Protein AF-A0A7C1UYC4-F1 (afdb_monomer_lite)

Foldseek 3Di:
DLEEEEQDLPPVSVVCQVVCCVVPPPRAYEYEELDVVSVVVCPPGPYHYDNDHRLVVCLVPVVDDHPYYHHPDPDPNVVSNVCVNCVVVVHDDDDDDDDPVCCVVDPPDDD

pLDDT: mean 94.07, std 5.33, range [55.53, 98.44]

Secondary structure (DSSP, 8-state):
--EEEEE--SHHHHHHHHHHHHHSTT-EEEEEES-HHHHHTTTTSS-EEEES-HHHHHHHHTTS--SEEEE-SSS-HHHHHHHHHHHHTT------PPPGGGGGGSSS---

Radius of gyration: 16.73 Å; chains: 1; bounding box: 36×26×49 Å

Structure (mmCIF, N/CA/C/O backbone):
data_AF-A0A7C1UYC4-F1
#
_entry.id   AF-A0A7C1UYC4-F1
#
loop_
_atom_site.group_PDB
_atom_site.id
_atom_site.type_symbol
_atom_site.label_atom_id
_atom_site.label_alt_id
_atom_site.label_comp_id
_atom_site.label_asym_id
_atom_site.label_entity_id
_atom_site.label_seq_id
_atom_site.pdbx_PDB_ins_code
_atom_site.Cartn_x
_atom_site.Cartn_y
_atom_site.Cartn_z
_atom_site.occupancy
_atom_site.B_iso_or_equiv
_atom_site.auth_seq_id
_atom_site.auth_comp_id
_atom_site.auth_asym_id
_atom_site.auth_atom_id
_atom_site.pdbx_PDB_model_num
ATOM 1 N N . MET A 1 1 ? 4.635 -14.606 10.576 1.00 55.53 1 MET A N 1
ATOM 2 C CA . MET A 1 1 ? 4.264 -13.403 11.349 1.00 55.53 1 MET A CA 1
ATOM 3 C C . MET A 1 1 ? 2.828 -13.060 10.994 1.00 55.53 1 MET A C 1
ATOM 5 O O . MET A 1 1 ? 2.536 -13.045 9.815 1.00 55.53 1 MET A O 1
ATOM 9 N N . ASP A 1 2 ? 1.940 -12.817 11.959 1.00 82.06 2 ASP A N 1
ATOM 10 C CA . ASP A 1 2 ? 0.512 -12.525 11.719 1.00 82.06 2 ASP A CA 1
ATOM 11 C C . ASP A 1 2 ? 0.271 -11.017 11.454 1.00 82.06 2 ASP A C 1
ATOM 13 O O . ASP A 1 2 ? -0.480 -10.349 12.173 1.00 82.06 2 ASP A O 1
ATOM 17 N N . PHE A 1 3 ? 0.930 -10.455 10.433 1.00 92.75 3 PHE A N 1
ATOM 18 C CA . PHE A 1 3 ? 0.927 -9.010 10.152 1.00 92.75 3 PHE A CA 1
ATOM 19 C C . PHE A 1 3 ? 0.462 -8.690 8.729 1.00 92.75 3 PHE A C 1
ATOM 21 O O . PHE A 1 3 ? 0.811 -9.411 7.796 1.00 92.75 3 PHE A O 1
ATOM 28 N N . VAL A 1 4 ? -0.322 -7.619 8.570 1.00 96.94 4 VAL A N 1
ATOM 29 C CA . VAL A 1 4 ? -0.825 -7.140 7.272 1.00 96.94 4 VAL A CA 1
ATOM 30 C C . VAL A 1 4 ? -0.452 -5.676 7.069 1.00 96.94 4 VAL A C 1
ATOM 32 O O . VAL A 1 4 ? -0.695 -4.851 7.953 1.00 96.94 4 VAL A O 1
ATOM 35 N N . TRP A 1 5 ? 0.069 -5.344 5.889 1.00 98.12 5 TRP A N 1
ATOM 36 C CA . TRP A 1 5 ? 0.186 -3.960 5.428 1.00 98.12 5 TRP A CA 1
ATOM 37 C C . TRP A 1 5 ? -0.956 -3.611 4.491 1.00 98.12 5 TRP A C 1
ATOM 39 O O . TRP A 1 5 ? -1.317 -4.391 3.613 1.00 98.12 5 TRP A O 1
ATOM 49 N N . ILE A 1 6 ? -1.516 -2.423 4.666 1.00 98.31 6 ILE A N 1
ATOM 50 C CA . ILE A 1 6 ? -2.495 -1.832 3.764 1.00 98.31 6 ILE A CA 1
ATOM 51 C C . ILE A 1 6 ? -1.877 -0.543 3.238 1.00 98.31 6 ILE A C 1
ATOM 53 O O . ILE A 1 6 ? -1.584 0.371 4.004 1.00 98.31 6 ILE A O 1
ATOM 57 N N . LEU A 1 7 ? -1.643 -0.508 1.933 1.00 98.44 7 LEU A N 1
ATOM 58 C CA . LEU A 1 7 ? -1.000 0.595 1.236 1.00 98.44 7 LEU A CA 1
ATOM 59 C C . LEU A 1 7 ? -2.098 1.478 0.654 1.00 98.44 7 LEU A C 1
ATOM 61 O O . LEU A 1 7 ? -2.693 1.119 -0.357 1.00 98.44 7 LEU A O 1
ATOM 65 N N . GLY A 1 8 ? -2.399 2.580 1.326 1.00 98.38 8 GLY A N 1
ATOM 66 C CA . GLY A 1 8 ? -3.519 3.474 1.062 1.00 98.38 8 GLY A CA 1
ATOM 67 C C . GLY A 1 8 ? -4.610 3.375 2.135 1.00 98.38 8 GLY A C 1
ATOM 68 O O . GLY A 1 8 ? -5.030 2.287 2.528 1.00 98.38 8 GLY A O 1
ATOM 69 N N . ALA A 1 9 ? -5.115 4.524 2.568 1.00 98.25 9 ALA A N 1
ATOM 70 C CA . ALA A 1 9 ? -6.196 4.745 3.525 1.00 98.25 9 ALA A CA 1
ATOM 71 C C . ALA A 1 9 ? -7.463 5.325 2.864 1.00 98.25 9 ALA A C 1
ATOM 73 O O . ALA A 1 9 ? -8.444 5.622 3.545 1.00 98.25 9 ALA A O 1
ATOM 74 N N . GLY A 1 10 ? -7.490 5.423 1.528 1.00 97.19 10 GLY A N 1
ATOM 75 C CA . GLY A 1 10 ? -8.695 5.729 0.754 1.00 97.19 10 GLY A CA 1
ATOM 76 C C . GLY A 1 10 ? -9.815 4.687 0.917 1.00 97.19 10 GLY A C 1
ATOM 77 O O . GLY A 1 10 ? -9.757 3.781 1.750 1.00 97.19 10 GLY A O 1
ATOM 78 N N . HIS A 1 11 ? -10.860 4.768 0.085 1.00 97.06 11 HIS A N 1
ATOM 79 C CA . HIS A 1 11 ? -12.067 3.940 0.239 1.00 97.06 11 HIS A CA 1
ATOM 80 C C . HIS A 1 11 ? -11.775 2.434 0.388 1.00 97.06 11 HIS A C 1
ATOM 82 O O . HIS A 1 11 ? -12.280 1.790 1.313 1.00 97.06 11 HIS A O 1
ATOM 88 N N . PHE A 1 12 ? -10.945 1.875 -0.500 1.00 97.38 12 PHE A N 1
ATOM 89 C CA . PHE A 1 12 ? -10.609 0.450 -0.484 1.00 97.38 12 PHE A CA 1
ATOM 90 C C . PHE A 1 12 ? -9.672 0.071 0.665 1.00 97.38 12 PHE A C 1
ATOM 92 O O . PHE A 1 12 ? -9.861 -0.987 1.266 1.00 97.38 12 PHE A O 1
ATOM 99 N N . GLY A 1 13 ? -8.736 0.948 1.030 1.00 97.94 13 GLY A N 1
ATOM 100 C CA . GLY A 1 13 ? -7.836 0.754 2.165 1.00 97.94 13 GLY A CA 1
ATOM 101 C C . GLY A 1 13 ? -8.580 0.714 3.495 1.00 97.94 13 GLY A C 1
ATOM 102 O O . GLY A 1 13 ? -8.495 -0.259 4.247 1.00 97.94 13 GLY A O 1
ATOM 103 N N . ALA A 1 14 ? -9.436 1.708 3.731 1.00 97.81 14 ALA A N 1
ATOM 104 C CA . ALA A 1 14 ? -10.307 1.762 4.899 1.00 97.81 14 ALA A CA 1
ATOM 105 C C . ALA A 1 14 ? -11.271 0.561 4.961 1.00 97.81 14 ALA A C 1
ATOM 107 O O . ALA A 1 14 ? -11.563 0.017 6.030 1.00 97.81 14 ALA A O 1
ATOM 108 N N . LEU A 1 15 ? -11.775 0.114 3.806 1.00 98.06 15 LEU A N 1
ATOM 109 C CA . LEU A 1 15 ? -12.628 -1.068 3.712 1.00 98.06 15 LEU A CA 1
ATOM 110 C C . LEU A 1 15 ? -11.874 -2.358 4.055 1.00 98.06 15 LEU A C 1
ATOM 112 O O . LEU A 1 15 ? -12.433 -3.216 4.745 1.00 98.06 15 LEU A O 1
ATOM 116 N N . ALA A 1 16 ? -10.629 -2.493 3.596 1.00 97.69 16 ALA A N 1
ATOM 117 C CA . ALA A 1 16 ? -9.758 -3.604 3.946 1.00 97.69 16 ALA A CA 1
ATOM 118 C C . ALA A 1 16 ? -9.467 -3.615 5.451 1.00 97.69 16 ALA A C 1
ATOM 120 O O . ALA A 1 16 ? -9.721 -4.635 6.091 1.00 97.69 16 ALA A O 1
ATOM 121 N N . ALA A 1 17 ? -9.073 -2.476 6.032 1.00 97.50 17 ALA A N 1
ATOM 122 C CA . ALA A 1 17 ? -8.821 -2.335 7.466 1.00 97.50 17 ALA A CA 1
ATOM 123 C C . ALA A 1 17 ? -10.029 -2.807 8.290 1.00 97.50 17 ALA A C 1
ATOM 125 O O . ALA A 1 17 ? -9.922 -3.748 9.074 1.00 97.50 17 ALA A O 1
ATOM 126 N N . ARG A 1 18 ? -11.226 -2.266 8.016 1.00 97.06 18 ARG A N 1
ATOM 127 C CA . ARG A 1 18 ? -12.468 -2.673 8.701 1.00 97.06 18 ARG A CA 1
ATOM 128 C C . ARG A 1 18 ? -12.755 -4.169 8.587 1.00 97.06 18 ARG A C 1
ATOM 130 O O . ARG A 1 18 ? -13.152 -4.803 9.565 1.00 97.06 18 ARG A O 1
ATOM 137 N N . ARG A 1 19 ? -12.615 -4.743 7.389 1.00 96.88 19 ARG A N 1
ATOM 138 C CA . ARG A 1 19 ? -12.954 -6.154 7.143 1.00 96.88 19 ARG A CA 1
ATOM 139 C C . ARG A 1 19 ? -11.959 -7.105 7.793 1.00 96.88 19 ARG A C 1
ATOM 141 O O . ARG A 1 19 ? -12.399 -8.101 8.363 1.00 96.88 19 ARG A O 1
ATOM 148 N N . ILE A 1 20 ? -10.666 -6.805 7.717 1.00 95.69 20 ILE A N 1
ATOM 149 C CA . ILE A 1 20 ? -9.612 -7.643 8.290 1.00 95.69 20 ILE A CA 1
ATOM 150 C C . ILE A 1 20 ? -9.673 -7.562 9.817 1.00 95.69 20 ILE A C 1
ATOM 152 O O . ILE A 1 20 ? -9.775 -8.605 10.455 1.00 95.69 20 ILE A O 1
ATOM 156 N N . SER A 1 21 ? -9.760 -6.360 10.403 1.00 95.00 21 SER A N 1
ATOM 157 C CA . SER A 1 21 ? -9.911 -6.198 11.859 1.00 95.00 21 SER A CA 1
ATOM 158 C C . SER A 1 21 ? -11.130 -6.946 12.404 1.00 95.00 21 SER A C 1
ATOM 160 O O . SER A 1 21 ? -11.058 -7.565 13.462 1.00 95.00 21 SER A O 1
ATOM 162 N N . LYS A 1 22 ? -12.258 -6.924 11.678 1.00 95.31 22 LYS A N 1
ATOM 163 C CA . LYS A 1 22 ? -13.485 -7.617 12.095 1.00 95.31 22 LYS A CA 1
ATOM 164 C C . LYS A 1 22 ? -13.384 -9.141 11.987 1.00 95.31 22 LYS A C 1
ATOM 166 O O . LYS A 1 22 ? -13.923 -9.841 12.838 1.00 95.31 22 LYS A O 1
ATOM 171 N N . ARG A 1 23 ? -12.781 -9.664 10.914 1.00 94.94 23 ARG A N 1
ATOM 172 C CA . ARG A 1 23 ? -12.700 -11.114 10.651 1.00 94.94 23 ARG A CA 1
ATOM 173 C C . ARG A 1 23 ? -11.583 -11.796 11.432 1.00 94.94 23 ARG A C 1
ATOM 175 O O . ARG A 1 23 ? -11.701 -12.979 11.731 1.00 94.94 23 ARG A O 1
ATOM 182 N N . ASN A 1 24 ? -10.534 -11.054 11.772 1.00 91.19 24 ASN A N 1
ATOM 183 C CA . ASN A 1 24 ? -9.345 -11.568 12.434 1.00 91.19 24 ASN A CA 1
ATOM 184 C C . ASN A 1 24 ? -9.016 -10.704 13.665 1.00 91.19 24 ASN A C 1
ATOM 186 O O . ASN A 1 24 ? -8.051 -9.936 13.631 1.00 91.19 24 ASN A O 1
ATOM 190 N N . PRO A 1 25 ? -9.805 -10.803 14.754 1.00 88.56 25 PRO A N 1
ATOM 191 C CA . PRO A 1 25 ? -9.499 -10.094 15.992 1.00 88.56 25 PRO A CA 1
ATOM 192 C C . PRO A 1 25 ? -8.074 -10.411 16.463 1.00 88.56 25 PRO A C 1
ATOM 194 O O . PRO A 1 25 ? -7.689 -11.575 16.542 1.00 88.56 25 PRO A O 1
ATOM 197 N N . GLY A 1 26 ? -7.284 -9.377 16.756 1.00 86.75 26 GLY A N 1
ATOM 198 C CA . GLY A 1 26 ? -5.890 -9.516 17.194 1.00 86.75 26 GLY A CA 1
ATOM 199 C C . GLY A 1 26 ? -4.848 -9.603 16.072 1.00 86.75 26 GLY A C 1
ATOM 200 O O . GLY A 1 26 ? -3.656 -9.538 16.372 1.00 86.75 26 GLY A O 1
ATOM 201 N N . LYS A 1 27 ? -5.250 -9.687 14.792 1.00 92.38 27 LYS A N 1
ATOM 202 C CA . LYS A 1 27 ? -4.308 -9.541 13.670 1.00 92.38 27 LYS A CA 1
ATOM 203 C C . LYS A 1 27 ? -3.681 -8.151 13.733 1.00 92.38 27 LYS A C 1
ATOM 205 O O . LYS A 1 27 ? -4.392 -7.154 13.854 1.00 92.38 27 LYS A O 1
ATOM 210 N N . SER A 1 28 ? -2.358 -8.081 13.640 1.00 95.56 28 SER A N 1
ATOM 211 C CA . SER A 1 28 ? -1.674 -6.793 13.593 1.00 95.56 28 SER A CA 1
ATOM 212 C C . SER A 1 28 ? -1.815 -6.213 12.181 1.00 95.56 28 SER A C 1
ATOM 214 O O . SER A 1 28 ? -1.583 -6.906 11.190 1.00 95.56 28 SER A O 1
ATOM 216 N N . ILE A 1 29 ? -2.232 -4.953 12.080 1.00 97.44 29 ILE A N 1
ATOM 217 C CA . ILE A 1 29 ? -2.471 -4.271 10.803 1.00 97.44 29 ILE A CA 1
ATOM 218 C C . ILE A 1 29 ? -1.783 -2.912 10.854 1.00 97.44 29 ILE A C 1
ATOM 220 O O . ILE A 1 29 ? -1.920 -2.188 11.844 1.00 97.44 29 ILE A O 1
ATOM 224 N N . LEU A 1 30 ? -1.064 -2.575 9.788 1.00 97.88 30 LEU A N 1
ATOM 225 C CA . LEU A 1 30 ? -0.511 -1.248 9.548 1.00 97.88 30 LEU A CA 1
ATOM 226 C C . LEU A 1 30 ? -1.107 -0.681 8.263 1.00 97.88 30 LEU A C 1
ATOM 228 O O . LEU A 1 30 ? -1.050 -1.330 7.221 1.00 97.88 30 LEU A O 1
ATOM 232 N N . VAL A 1 31 ? -1.664 0.521 8.349 1.00 98.38 31 VAL A N 1
ATOM 233 C CA . VAL A 1 31 ? -2.136 1.292 7.199 1.00 98.38 31 VAL A CA 1
ATOM 234 C C . VAL A 1 31 ? -1.157 2.429 6.939 1.00 98.38 31 VAL A C 1
ATOM 236 O O . VAL A 1 31 ? -0.798 3.151 7.869 1.00 98.38 31 VAL A O 1
ATOM 239 N N . VAL A 1 32 ? -0.724 2.568 5.692 1.00 98.44 32 VAL A N 1
ATOM 240 C CA . VAL A 1 32 ? 0.229 3.593 5.255 1.00 98.44 32 VAL A CA 1
ATOM 241 C C . VAL A 1 32 ? -0.442 4.468 4.213 1.00 98.44 32 VAL A C 1
ATOM 243 O O . VAL A 1 32 ? -1.001 3.934 3.259 1.00 98.44 32 VAL A O 1
ATOM 246 N N . ASP A 1 33 ? -0.429 5.778 4.402 1.00 98.44 33 ASP A N 1
ATOM 247 C CA . ASP A 1 33 ? -0.948 6.753 3.438 1.00 98.44 33 ASP A CA 1
ATOM 248 C C . ASP A 1 33 ? -0.244 8.098 3.658 1.00 98.44 33 ASP A C 1
ATOM 250 O O . ASP A 1 33 ? 0.198 8.380 4.770 1.00 98.44 33 ASP A O 1
ATOM 254 N N . GLU A 1 34 ? -0.133 8.920 2.620 1.00 97.50 34 GLU A N 1
ATOM 255 C CA . GLU A 1 34 ? 0.444 10.264 2.709 1.00 97.50 34 GLU A CA 1
ATOM 256 C C . GLU A 1 34 ? -0.560 11.303 3.237 1.00 97.50 34 GLU A C 1
ATOM 258 O O . GLU A 1 34 ? -0.150 12.353 3.725 1.00 97.50 34 GLU A O 1
ATOM 263 N N . ASP A 1 35 ? -1.867 11.022 3.161 1.00 97.62 35 ASP A N 1
ATOM 264 C CA . ASP A 1 35 ? -2.936 11.905 3.624 1.00 97.62 35 ASP A CA 1
ATOM 265 C C . ASP A 1 35 ? -3.264 11.644 5.112 1.00 97.62 35 ASP A C 1
ATOM 267 O O . ASP A 1 35 ? -3.940 10.659 5.456 1.00 97.62 35 ASP A O 1
ATOM 271 N N . PRO A 1 36 ? -2.855 12.539 6.034 1.00 97.12 36 PRO A N 1
ATOM 272 C CA . PRO A 1 36 ? -3.122 12.368 7.457 1.00 97.12 36 PRO A CA 1
ATOM 273 C C . PRO A 1 36 ? -4.614 12.418 7.801 1.00 97.12 36 PRO A C 1
ATOM 275 O O . PRO A 1 36 ? -5.023 11.817 8.797 1.00 97.12 36 PRO A O 1
ATOM 278 N N . GLU A 1 37 ? -5.453 13.095 7.011 1.00 97.62 37 GLU A N 1
ATOM 279 C CA . GLU A 1 37 ? -6.898 13.121 7.253 1.00 97.62 37 GLU A CA 1
ATOM 280 C C . GLU A 1 37 ? -7.514 11.747 6.981 1.00 97.62 37 GLU A C 1
ATOM 282 O O . GLU A 1 37 ? -8.338 11.275 7.769 1.00 97.62 37 GLU A O 1
ATOM 287 N N . LYS A 1 38 ? -7.043 11.035 5.949 1.00 97.12 38 LYS A N 1
ATOM 288 C CA . LYS A 1 38 ? -7.471 9.651 5.686 1.00 97.12 38 LYS A CA 1
ATOM 289 C C . LYS A 1 38 ? -7.046 8.694 6.787 1.00 97.12 38 LYS A C 1
ATOM 291 O O . LYS A 1 38 ? -7.822 7.819 7.170 1.00 97.12 38 LYS A O 1
ATOM 296 N N . LEU A 1 39 ? -5.851 8.873 7.343 1.00 97.81 39 LEU A N 1
ATOM 297 C CA . LEU A 1 39 ? -5.394 8.072 8.479 1.00 97.81 39 LEU A CA 1
ATOM 298 C C . LEU A 1 39 ? -6.214 8.351 9.747 1.00 97.81 39 LEU A C 1
ATOM 300 O O . LEU A 1 39 ? -6.536 7.414 10.481 1.00 97.81 39 LEU A O 1
ATOM 304 N N . LYS A 1 40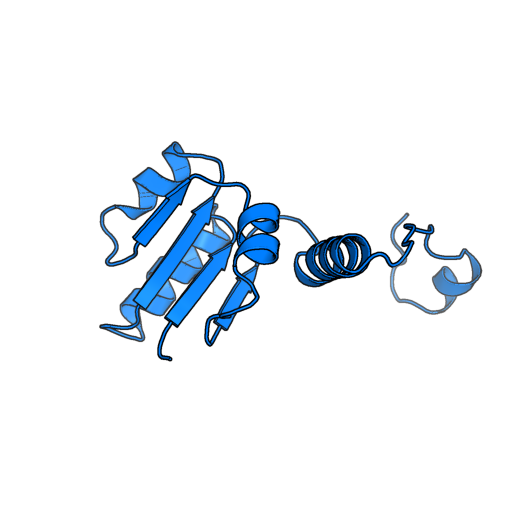 ? -6.614 9.607 9.991 1.00 96.81 40 LYS A N 1
ATOM 305 C CA . LYS A 1 40 ? -7.488 9.971 11.122 1.00 96.81 40 LYS A CA 1
ATOM 306 C C . LYS A 1 40 ? -8.844 9.269 11.068 1.00 96.81 40 LYS A C 1
ATOM 308 O O . LYS A 1 40 ? -9.336 8.846 12.112 1.00 96.81 40 LYS A O 1
ATOM 313 N N . GLU A 1 41 ? -9.416 9.066 9.877 1.00 95.56 41 GLU A N 1
ATOM 314 C CA . GLU A 1 41 ? -10.675 8.318 9.697 1.00 95.56 41 GLU A CA 1
ATOM 315 C C . GLU A 1 41 ? -10.602 6.865 10.228 1.00 95.56 41 GLU A C 1
ATOM 317 O O . GLU A 1 41 ? -11.636 6.220 10.424 1.00 95.56 41 GLU A O 1
ATOM 322 N N . LEU A 1 42 ? -9.397 6.333 10.476 1.00 96.44 42 LEU A N 1
ATOM 323 C CA . LEU A 1 42 ? -9.161 4.963 10.939 1.00 96.44 42 LEU A CA 1
ATOM 324 C C . LEU A 1 42 ? -8.878 4.843 12.444 1.00 96.44 42 LEU A C 1
ATOM 326 O O . LEU A 1 42 ? -8.706 3.721 12.915 1.00 96.44 42 LEU A O 1
ATOM 330 N N . GLN A 1 43 ? -8.854 5.945 13.205 1.00 91.56 43 GLN A N 1
ATOM 331 C CA . GLN A 1 43 ? -8.480 5.947 14.633 1.00 91.56 43 GLN A CA 1
ATOM 332 C C . GLN A 1 43 ? -9.362 5.055 15.519 1.00 91.56 43 GLN A C 1
ATOM 334 O O . GLN A 1 43 ? -8.891 4.517 16.517 1.00 91.56 43 GLN A O 1
ATOM 339 N N . GLU A 1 44 ? -10.624 4.858 15.137 1.00 92.50 44 GLU A N 1
ATOM 340 C CA . GLU A 1 44 ? -11.575 3.998 15.856 1.00 92.50 44 GLU A CA 1
ATOM 341 C C . GLU A 1 44 ? -11.364 2.495 15.581 1.00 92.50 44 GLU A C 1
ATOM 343 O O . GLU A 1 44 ? -12.020 1.639 16.178 1.00 92.50 44 GLU A O 1
ATOM 348 N N . LEU A 1 45 ? -10.478 2.143 14.643 1.00 94.75 45 LEU A N 1
ATOM 349 C CA . LEU A 1 45 ? -10.148 0.758 14.322 1.00 94.75 45 LEU A CA 1
ATOM 350 C C . LEU A 1 45 ? -8.900 0.310 15.092 1.00 94.75 45 LEU A C 1
ATOM 352 O O . LEU A 1 45 ? -7.988 1.104 15.310 1.00 94.75 45 LEU A O 1
ATOM 356 N N . PRO A 1 46 ? -8.791 -0.983 15.448 1.00 95.38 46 PRO A N 1
ATOM 357 C CA . PRO A 1 46 ? -7.604 -1.529 16.100 1.00 95.38 46 PRO A CA 1
ATOM 358 C C . PRO A 1 46 ? -6.471 -1.747 15.078 1.00 95.38 46 PRO A C 1
ATOM 360 O O . PRO A 1 46 ? -6.038 -2.874 14.842 1.00 95.38 46 PRO A O 1
ATOM 363 N N . VAL A 1 47 ? -6.024 -0.673 14.427 1.00 96.38 47 VAL A N 1
ATOM 364 C CA . VAL A 1 47 ? -4.954 -0.664 13.422 1.00 96.38 47 VAL A CA 1
ATOM 365 C C . VAL A 1 47 ? -3.903 0.377 13.791 1.00 96.38 47 VAL A C 1
ATOM 367 O O . VAL A 1 47 ? -4.191 1.356 14.474 1.00 96.38 47 VAL A O 1
ATOM 370 N N . LYS A 1 48 ? -2.669 0.175 13.335 1.00 97.31 48 LYS A N 1
ATOM 371 C CA . LYS A 1 48 ? -1.643 1.220 13.358 1.00 97.31 48 LYS A CA 1
ATOM 372 C C . LYS A 1 48 ? -1.702 2.007 12.055 1.00 97.31 48 LYS A C 1
ATOM 374 O O . LYS A 1 48 ? -2.012 1.439 11.010 1.00 97.31 48 LYS A O 1
ATOM 379 N N . THR A 1 49 ? -1.357 3.284 12.116 1.00 98.06 49 THR A N 1
ATOM 380 C CA . THR A 1 49 ? -1.249 4.167 10.951 1.00 98.06 49 THR A CA 1
ATOM 381 C C . THR A 1 49 ? 0.168 4.715 10.836 1.00 98.06 49 THR A C 1
ATOM 383 O O . THR A 1 49 ? 0.823 4.939 11.856 1.00 98.06 49 THR A O 1
ATOM 386 N N . ARG A 1 50 ? 0.637 4.951 9.612 1.00 97.88 50 ARG A N 1
ATOM 387 C CA . ARG A 1 50 ? 1.909 5.620 9.323 1.00 97.88 50 ARG A CA 1
ATOM 388 C C . ARG A 1 50 ? 1.704 6.605 8.176 1.00 97.88 50 ARG A C 1
ATOM 390 O O . ARG A 1 50 ? 1.216 6.209 7.124 1.00 97.88 50 ARG A O 1
ATOM 397 N N . GLU A 1 51 ? 2.037 7.866 8.429 1.00 98.19 51 GLU A N 1
ATOM 398 C CA . GLU A 1 51 ? 1.971 8.946 7.443 1.00 98.19 51 GLU A CA 1
ATOM 399 C C . GLU A 1 51 ? 3.232 8.907 6.578 1.00 98.19 51 GLU A C 1
ATOM 401 O O . GLU A 1 51 ? 4.305 9.309 7.028 1.00 98.19 51 GLU A O 1
ATOM 406 N N . GLU A 1 52 ? 3.125 8.319 5.389 1.00 97.94 52 GLU A N 1
ATOM 407 C CA . GLU A 1 52 ? 4.230 8.140 4.446 1.00 97.94 52 GLU A CA 1
ATOM 408 C C . GLU A 1 52 ? 3.692 7.758 3.063 1.00 97.94 52 GLU A C 1
ATOM 410 O O . GLU A 1 52 ? 2.631 7.141 2.953 1.00 97.94 52 GLU A O 1
ATOM 415 N N . ASP A 1 53 ? 4.452 8.056 2.007 1.00 96.75 53 ASP A N 1
ATOM 416 C CA . ASP A 1 53 ? 4.177 7.490 0.688 1.00 96.75 53 ASP A CA 1
ATOM 417 C C . ASP A 1 53 ? 4.244 5.953 0.734 1.00 96.75 53 ASP A C 1
ATOM 419 O O . ASP A 1 53 ? 5.185 5.347 1.257 1.00 96.75 53 ASP A O 1
ATOM 423 N N . ALA A 1 54 ? 3.225 5.316 0.164 1.00 96.50 54 ALA A N 1
ATOM 424 C CA . ALA A 1 54 ? 3.053 3.875 0.244 1.00 96.50 54 ALA A CA 1
ATOM 425 C C . ALA A 1 54 ? 4.162 3.096 -0.478 1.00 96.50 54 ALA A C 1
ATOM 427 O O . ALA A 1 54 ? 4.529 2.006 -0.029 1.00 96.50 54 ALA A O 1
ATOM 428 N N . LEU A 1 55 ? 4.677 3.626 -1.593 1.00 95.25 55 LEU A N 1
ATOM 429 C CA . LEU A 1 55 ? 5.725 2.969 -2.364 1.00 95.25 55 LEU A CA 1
ATOM 430 C C . LEU A 1 55 ? 7.073 3.101 -1.654 1.00 95.25 55 LEU A C 1
ATOM 432 O O . LEU A 1 55 ? 7.739 2.090 -1.453 1.00 95.25 55 LEU A O 1
ATOM 436 N N . ASN A 1 56 ? 7.438 4.299 -1.202 1.00 95.00 56 ASN A N 1
ATOM 437 C CA . ASN A 1 56 ? 8.653 4.535 -0.424 1.00 95.00 56 ASN A CA 1
ATOM 438 C C . ASN A 1 56 ? 8.687 3.652 0.827 1.00 95.00 56 ASN A C 1
ATOM 440 O O . ASN A 1 56 ? 9.653 2.913 1.027 1.00 95.00 56 ASN A O 1
ATOM 444 N N . PHE A 1 57 ? 7.589 3.624 1.593 1.00 96.50 57 PHE A N 1
ATOM 445 C CA . PHE A 1 57 ? 7.454 2.729 2.738 1.00 96.50 57 PHE A CA 1
ATOM 446 C C . PHE A 1 57 ? 7.695 1.270 2.337 1.00 96.50 57 PHE A C 1
ATOM 448 O O . PHE A 1 57 ? 8.444 0.555 3.005 1.00 96.50 57 PHE A O 1
ATOM 455 N N . LEU A 1 58 ? 7.073 0.814 1.246 1.00 95.62 58 LEU A N 1
ATOM 456 C CA . LEU A 1 58 ? 7.211 -0.562 0.794 1.00 95.62 58 LEU A CA 1
ATOM 457 C C . LEU A 1 58 ? 8.668 -0.888 0.448 1.00 95.62 58 LEU A C 1
ATOM 459 O O . LEU A 1 58 ? 9.199 -1.858 0.978 1.00 95.62 58 LEU A O 1
ATOM 463 N N . VAL A 1 59 ? 9.327 -0.078 -0.384 1.00 93.56 59 VAL A N 1
ATOM 464 C CA . VAL A 1 59 ? 10.706 -0.332 -0.834 1.00 93.56 59 VAL A CA 1
ATOM 465 C C . VAL A 1 59 ? 11.703 -0.236 0.332 1.00 93.56 59 VAL A C 1
ATOM 467 O O . VAL A 1 59 ? 12.694 -0.959 0.355 1.00 93.56 59 VAL A O 1
ATOM 470 N N . ASP A 1 60 ? 11.474 0.626 1.322 1.00 93.44 60 ASP A N 1
ATOM 471 C CA . ASP A 1 60 ? 12.381 0.768 2.471 1.00 93.44 60 ASP A CA 1
ATOM 472 C C . ASP A 1 60 ? 12.226 -0.344 3.517 1.00 93.44 60 ASP A C 1
ATOM 474 O O . ASP A 1 60 ? 13.171 -0.632 4.252 1.00 93.44 60 ASP A O 1
ATOM 478 N N . ASN A 1 61 ? 11.057 -0.990 3.588 1.00 93.69 61 ASN A N 1
ATOM 479 C CA . ASN A 1 61 ? 10.746 -1.970 4.634 1.00 93.69 61 ASN A CA 1
ATOM 480 C C . ASN A 1 61 ? 10.601 -3.410 4.102 1.00 93.69 61 ASN A C 1
ATOM 482 O O . ASN A 1 61 ? 10.439 -4.330 4.901 1.00 93.69 61 ASN A O 1
ATOM 486 N N . PHE A 1 62 ? 10.691 -3.650 2.786 1.00 91.19 62 PHE A N 1
ATOM 487 C CA . PHE A 1 62 ? 10.436 -4.974 2.190 1.00 91.19 62 PHE A CA 1
ATOM 488 C C . PHE A 1 62 ? 11.398 -6.087 2.634 1.00 91.19 62 PHE A C 1
ATOM 490 O O . PHE A 1 62 ? 11.106 -7.261 2.426 1.00 91.19 62 PHE A O 1
ATOM 497 N N . SER A 1 63 ? 12.539 -5.751 3.244 1.00 89.25 63 SER A N 1
ATOM 498 C CA . SER A 1 63 ? 13.488 -6.741 3.774 1.00 89.25 63 SER A CA 1
ATOM 499 C C . SER A 1 63 ? 12.896 -7.616 4.889 1.00 89.25 63 SER A C 1
ATOM 501 O O . SER A 1 63 ? 13.363 -8.738 5.083 1.00 89.25 63 SER A O 1
ATOM 503 N N . ASP A 1 64 ? 11.850 -7.139 5.571 1.00 87.44 64 ASP A N 1
ATOM 504 C CA . ASP A 1 64 ? 11.038 -7.897 6.528 1.00 87.44 64 ASP A CA 1
ATOM 505 C C . ASP A 1 64 ? 9.545 -7.746 6.170 1.00 87.44 64 ASP A C 1
ATOM 507 O O . ASP A 1 64 ? 8.827 -6.928 6.758 1.00 87.44 64 ASP A O 1
ATOM 511 N N . PRO A 1 65 ? 9.067 -8.464 5.135 1.00 89.12 65 PRO A N 1
ATOM 512 C CA . PRO A 1 65 ? 7.736 -8.244 4.598 1.00 89.12 65 PRO A CA 1
ATOM 513 C C . PRO A 1 65 ? 6.651 -8.839 5.515 1.00 89.12 65 PRO A C 1
ATOM 515 O O . PRO A 1 65 ? 6.869 -9.845 6.200 1.00 89.12 65 PRO A O 1
ATOM 518 N N . PRO A 1 66 ? 5.433 -8.266 5.505 1.00 94.56 66 PRO A N 1
ATOM 519 C CA . PRO A 1 66 ? 4.292 -8.828 6.214 1.00 94.56 66 PRO A CA 1
ATOM 520 C C . PRO A 1 66 ? 3.848 -10.139 5.547 1.00 94.56 66 PRO A C 1
ATOM 522 O O . PRO A 1 66 ? 4.263 -10.482 4.443 1.00 94.56 66 PRO A O 1
ATOM 525 N N . GLU A 1 67 ? 2.917 -10.852 6.178 1.00 94.06 67 GLU A N 1
ATOM 526 C CA . GLU A 1 67 ? 2.292 -12.021 5.546 1.00 94.06 67 GLU A CA 1
ATOM 527 C C . GLU A 1 67 ? 1.440 -11.623 4.336 1.00 94.06 67 GLU A C 1
ATOM 529 O O . GLU A 1 67 ? 1.374 -12.350 3.349 1.00 94.06 67 GLU A O 1
ATOM 534 N N . TRP A 1 68 ? 0.786 -10.461 4.423 1.00 94.88 68 TRP A N 1
ATOM 535 C CA . TRP A 1 68 ? -0.068 -9.933 3.368 1.00 94.88 68 TRP A CA 1
ATOM 536 C C . TRP A 1 68 ? 0.148 -8.441 3.166 1.00 94.88 68 TRP A C 1
ATOM 538 O O . TRP A 1 68 ? 0.272 -7.675 4.123 1.00 94.88 68 TRP A O 1
ATOM 548 N N . ILE A 1 69 ? 0.090 -8.036 1.901 1.00 97.00 69 ILE A N 1
ATOM 549 C CA . ILE A 1 69 ? 0.040 -6.641 1.473 1.00 97.00 69 ILE A CA 1
ATOM 550 C C . ILE A 1 69 ? -1.281 -6.434 0.736 1.00 97.00 69 ILE A C 1
ATOM 552 O O . ILE A 1 69 ? -1.623 -7.194 -0.169 1.00 97.00 69 ILE A O 1
ATOM 556 N N . VAL A 1 70 ? -2.022 -5.400 1.119 1.00 97.69 70 VAL A N 1
ATOM 557 C CA . VAL A 1 70 ? -3.217 -4.931 0.417 1.00 97.69 70 VAL A CA 1
ATOM 558 C C . VAL A 1 70 ? -2.850 -3.655 -0.350 1.00 97.69 70 VAL A C 1
ATOM 560 O O . VAL A 1 70 ? -2.751 -2.597 0.272 1.00 97.69 70 VAL A O 1
ATOM 563 N N . PRO A 1 71 ? -2.637 -3.724 -1.677 1.00 97.62 71 PRO A N 1
ATOM 564 C CA . PRO A 1 71 ? -2.348 -2.551 -2.499 1.00 97.62 71 PRO A CA 1
ATOM 565 C C . PRO A 1 71 ? -3.645 -1.779 -2.782 1.00 97.62 71 PRO A C 1
ATOM 567 O O . PRO A 1 71 ? -4.422 -2.152 -3.658 1.00 97.62 71 PRO A O 1
ATOM 570 N N . ALA A 1 72 ? -3.909 -0.727 -2.010 1.00 97.94 72 ALA A N 1
ATOM 571 C CA . ALA A 1 72 ? -5.122 0.092 -2.084 1.00 97.94 72 ALA A CA 1
ATOM 572 C C . ALA A 1 72 ? -4.871 1.535 -2.576 1.00 97.94 72 ALA A C 1
ATOM 574 O O . ALA A 1 72 ? -5.765 2.378 -2.479 1.00 97.94 72 ALA A O 1
ATOM 575 N N . VAL A 1 73 ? -3.687 1.800 -3.129 1.00 97.06 73 VAL A N 1
ATOM 576 C CA . VAL A 1 73 ? -3.333 3.021 -3.866 1.00 97.06 73 VAL A CA 1
ATOM 577 C C . VAL A 1 73 ? -3.587 2.834 -5.370 1.00 97.06 73 VAL A C 1
ATOM 579 O O . VAL A 1 73 ? -3.480 1.709 -5.866 1.00 97.06 73 VAL A O 1
ATOM 582 N N . PRO A 1 74 ? -3.920 3.897 -6.126 1.00 95.19 74 PRO A N 1
ATOM 583 C CA . PRO A 1 74 ? -4.285 3.811 -7.542 1.00 95.19 74 PRO A CA 1
ATOM 584 C C . PRO A 1 74 ? -3.057 3.714 -8.468 1.00 95.19 74 PRO A C 1
ATOM 586 O O . PRO A 1 74 ? -2.951 4.439 -9.452 1.00 95.19 74 PRO A O 1
ATOM 589 N N . ILE A 1 75 ? -2.122 2.821 -8.147 1.00 93.81 75 ILE A N 1
ATOM 590 C CA . ILE A 1 75 ? -0.908 2.548 -8.927 1.00 93.81 75 ILE A CA 1
ATOM 591 C C . ILE A 1 75 ? -0.681 1.037 -9.036 1.00 93.81 75 ILE A C 1
ATOM 593 O O . ILE A 1 75 ? -1.189 0.250 -8.232 1.00 93.81 75 ILE A O 1
ATOM 597 N N . HIS A 1 76 ? 0.138 0.610 -9.997 1.00 93.62 76 HIS A N 1
ATOM 598 C CA . HIS A 1 76 ? 0.572 -0.783 -10.111 1.00 93.62 76 HIS A CA 1
ATOM 599 C C . HIS A 1 76 ? 1.660 -1.113 -9.075 1.00 93.62 76 HIS A C 1
ATOM 601 O O . HIS A 1 76 ? 2.812 -1.330 -9.432 1.00 93.62 76 HIS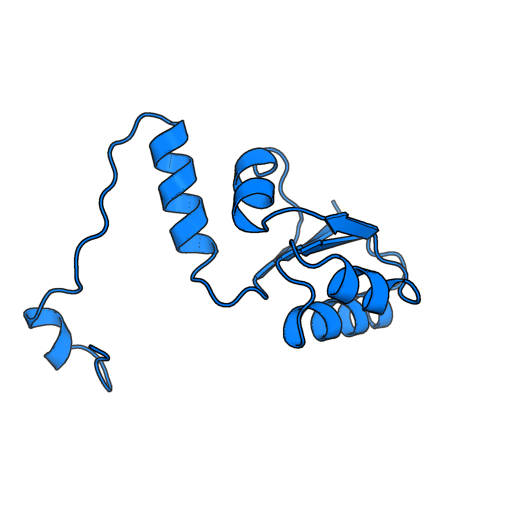 A O 1
ATOM 607 N N . VAL A 1 77 ? 1.298 -1.170 -7.787 1.00 96.06 77 VAL A N 1
ATOM 608 C CA . VAL A 1 77 ? 2.235 -1.275 -6.645 1.00 96.06 77 VAL A CA 1
ATOM 609 C C . VAL A 1 77 ? 3.347 -2.308 -6.846 1.00 96.06 77 VAL A C 1
ATOM 611 O O . VAL A 1 77 ? 4.508 -1.991 -6.625 1.00 96.06 77 VAL A O 1
ATOM 614 N N . ALA A 1 78 ? 3.017 -3.531 -7.271 1.00 95.00 78 ALA A N 1
ATOM 615 C CA . ALA A 1 78 ? 4.017 -4.587 -7.449 1.00 95.00 78 ALA A CA 1
ATOM 616 C C . ALA A 1 78 ? 5.041 -4.255 -8.548 1.00 95.00 78 ALA A C 1
ATOM 618 O O . ALA A 1 78 ? 6.225 -4.540 -8.392 1.00 95.00 78 ALA A O 1
ATOM 619 N N . PHE A 1 79 ? 4.587 -3.642 -9.645 1.00 95.25 79 PHE A N 1
ATOM 620 C CA . PHE A 1 79 ? 5.455 -3.206 -10.735 1.00 95.25 79 PHE A CA 1
ATOM 621 C C . PHE A 1 79 ? 6.334 -2.034 -10.296 1.00 95.25 79 PHE A C 1
ATOM 623 O O . PHE A 1 79 ? 7.547 -2.078 -10.464 1.00 95.25 79 PHE A O 1
ATOM 630 N N . GLU A 1 80 ? 5.730 -1.024 -9.672 1.00 95.69 80 GLU A N 1
ATOM 631 C CA . GLU A 1 80 ? 6.436 0.153 -9.166 1.00 95.69 80 GLU A CA 1
ATOM 632 C C . GLU A 1 80 ? 7.504 -0.224 -8.128 1.00 95.69 80 GLU A C 1
ATOM 634 O O . GLU A 1 80 ? 8.645 0.224 -8.221 1.00 95.69 80 GLU A O 1
ATOM 639 N N . TRP A 1 81 ? 7.174 -1.122 -7.196 1.00 95.44 81 TRP A N 1
ATOM 640 C CA . TRP A 1 81 ? 8.125 -1.644 -6.215 1.00 95.44 81 TRP A CA 1
ATOM 641 C C . TRP A 1 81 ? 9.291 -2.372 -6.882 1.00 95.44 81 TRP A C 1
ATOM 643 O O . TRP A 1 81 ? 10.439 -2.108 -6.541 1.00 95.4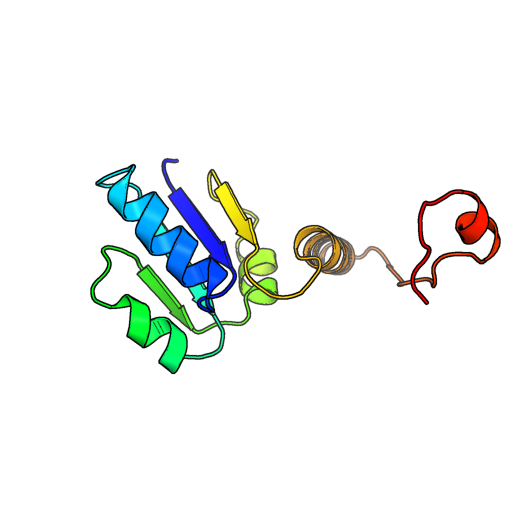4 81 TRP A O 1
ATOM 653 N N . LEU A 1 82 ? 9.017 -3.244 -7.858 1.00 94.62 82 LEU A N 1
ATOM 654 C CA . LEU A 1 82 ? 10.062 -3.978 -8.571 1.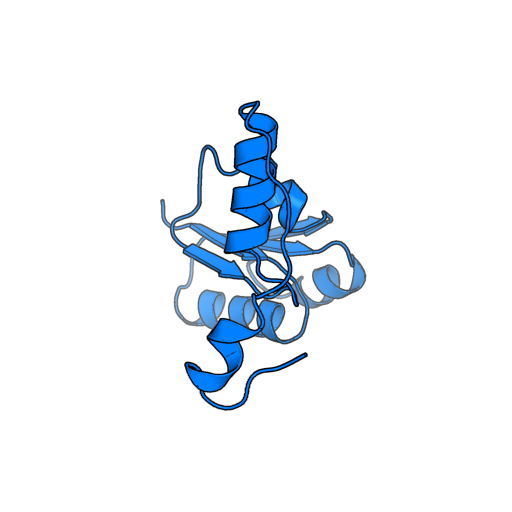00 94.62 82 LEU A CA 1
ATOM 655 C C . LEU A 1 82 ? 11.016 -3.026 -9.304 1.00 94.62 82 LEU A C 1
ATOM 657 O O . LEU A 1 82 ? 12.229 -3.226 -9.266 1.00 94.62 82 LEU A O 1
ATOM 661 N N . MET A 1 83 ? 10.481 -1.991 -9.955 1.00 95.25 83 MET A N 1
ATOM 662 C CA . MET A 1 83 ? 11.293 -0.984 -10.640 1.00 95.25 83 MET A CA 1
ATOM 663 C C . MET A 1 83 ? 12.239 -0.278 -9.663 1.00 95.25 83 MET A C 1
ATOM 665 O O . MET A 1 83 ? 13.425 -0.142 -9.958 1.00 95.25 83 MET A O 1
ATOM 669 N N . GLU A 1 84 ? 11.748 0.142 -8.496 1.00 93.75 84 GLU A N 1
ATOM 670 C CA . GLU A 1 84 ? 12.577 0.802 -7.480 1.00 93.75 84 GLU A CA 1
ATOM 671 C C . GLU A 1 84 ? 13.580 -0.154 -6.816 1.00 93.75 84 GLU A C 1
ATOM 673 O O . GLU A 1 84 ? 14.743 0.205 -6.623 1.00 93.75 84 GLU A O 1
ATOM 678 N N . GLU A 1 85 ? 13.183 -1.396 -6.545 1.00 91.81 85 GLU A N 1
ATOM 679 C CA . GLU A 1 85 ? 14.060 -2.424 -5.980 1.00 91.81 85 GLU A CA 1
ATOM 680 C C . GLU A 1 85 ? 15.236 -2.731 -6.920 1.00 91.81 85 GLU A C 1
ATOM 682 O O . GLU A 1 85 ? 16.392 -2.767 -6.496 1.00 91.81 85 GLU A O 1
ATOM 687 N N . LEU A 1 86 ? 14.983 -2.883 -8.223 1.00 93.94 86 LEU A N 1
ATOM 688 C CA . LEU A 1 86 ? 16.037 -3.111 -9.216 1.00 93.94 86 LEU A CA 1
ATOM 689 C C . LEU A 1 86 ? 17.014 -1.927 -9.292 1.00 93.94 86 LEU A C 1
ATOM 691 O O . LEU A 1 86 ? 18.229 -2.146 -9.278 1.00 93.94 86 LEU A O 1
ATOM 695 N N . LYS A 1 87 ? 16.514 -0.682 -9.285 1.00 93.94 87 LYS A N 1
ATOM 696 C CA . LYS A 1 87 ? 17.368 0.521 -9.244 1.00 93.94 87 LYS A CA 1
ATOM 697 C C . LYS A 1 87 ? 18.243 0.552 -7.997 1.00 93.94 87 LYS A C 1
ATOM 699 O O . LYS A 1 87 ? 19.441 0.813 -8.109 1.00 93.94 87 LYS A O 1
ATOM 704 N N . LYS A 1 88 ? 17.676 0.263 -6.817 1.00 89.94 88 LYS A N 1
ATOM 705 C CA . LYS A 1 88 ? 18.429 0.201 -5.550 1.00 89.94 88 LYS A CA 1
ATOM 706 C C . LYS A 1 88 ? 19.556 -0.830 -5.602 1.00 89.94 88 LYS A C 1
ATOM 708 O O . LYS A 1 88 ? 20.626 -0.594 -5.047 1.00 89.94 88 LYS A O 1
ATOM 713 N N . ASN A 1 89 ? 19.348 -1.928 -6.326 1.00 91.25 89 ASN A N 1
ATOM 714 C CA . ASN A 1 89 ? 20.349 -2.969 -6.557 1.00 91.25 89 ASN A CA 1
ATOM 715 C C . ASN A 1 89 ? 21.304 -2.667 -7.736 1.00 91.25 89 ASN A C 1
ATOM 717 O O . ASN A 1 89 ? 22.057 -3.541 -8.165 1.00 91.25 89 ASN A O 1
ATOM 721 N N . GLY A 1 90 ? 21.308 -1.435 -8.260 1.00 95.50 90 GLY A N 1
ATOM 722 C CA . GLY A 1 90 ? 22.235 -0.981 -9.302 1.00 95.50 90 GLY A CA 1
ATOM 723 C C . GLY A 1 90 ? 21.881 -1.436 -10.720 1.00 95.50 90 GLY A C 1
ATOM 724 O O . GLY A 1 90 ? 22.702 -1.295 -11.628 1.00 95.50 90 GLY A O 1
ATOM 725 N N . ILE A 1 91 ? 20.681 -1.980 -10.930 1.00 97.31 91 ILE A N 1
ATOM 726 C CA . ILE A 1 91 ? 20.203 -2.411 -12.245 1.00 97.31 91 ILE A CA 1
ATOM 727 C C . ILE A 1 91 ? 19.511 -1.228 -12.925 1.00 97.31 91 ILE A C 1
ATOM 729 O O . ILE A 1 91 ? 18.588 -0.624 -12.379 1.00 97.31 91 ILE A O 1
ATOM 733 N N . SER A 1 92 ? 19.950 -0.906 -14.143 1.00 95.62 92 SER A N 1
ATOM 734 C CA . SER A 1 92 ? 19.278 0.092 -14.975 1.00 95.62 92 SER A CA 1
ATOM 735 C C . SER A 1 92 ? 17.945 -0.462 -15.461 1.00 95.62 92 SER A C 1
ATOM 737 O O . SER A 1 92 ? 17.908 -1.501 -16.118 1.00 95.62 92 SER A O 1
ATOM 739 N N . VAL A 1 93 ? 16.862 0.248 -15.163 1.00 95.44 93 VAL A N 1
ATOM 740 C CA . VAL A 1 93 ? 15.508 -0.086 -15.607 1.00 95.44 93 VAL A CA 1
ATOM 741 C C . VAL A 1 93 ? 14.875 1.127 -16.269 1.00 95.44 93 VAL A C 1
ATOM 743 O O . VAL A 1 93 ? 15.019 2.256 -15.796 1.00 95.44 93 VAL A O 1
ATOM 746 N N . GLU A 1 94 ? 14.148 0.885 -17.349 1.00 94.19 94 GLU A N 1
ATOM 747 C CA . GLU A 1 94 ? 13.385 1.899 -18.065 1.00 94.19 94 GLU A CA 1
ATOM 748 C C . GLU A 1 94 ? 11.961 1.403 -18.300 1.00 94.19 94 GLU A C 1
ATOM 750 O O . GLU A 1 94 ? 11.717 0.203 -18.437 1.00 94.19 94 GLU A O 1
ATOM 755 N N . ARG A 1 95 ? 11.008 2.336 -18.300 1.00 92.19 95 ARG A N 1
ATOM 756 C CA . ARG A 1 95 ? 9.648 2.047 -18.749 1.00 92.19 95 ARG A CA 1
ATOM 757 C C . ARG A 1 95 ? 9.625 2.196 -20.260 1.00 92.19 95 ARG A C 1
ATOM 759 O O . ARG A 1 95 ? 10.070 3.220 -20.771 1.00 92.19 95 ARG A O 1
ATOM 766 N N . ILE A 1 96 ? 9.085 1.193 -20.930 1.00 91.31 96 ILE A N 1
ATOM 767 C CA . ILE A 1 96 ? 8.798 1.242 -22.358 1.00 91.31 96 ILE A CA 1
ATOM 768 C C . ILE A 1 96 ? 7.287 1.261 -22.547 1.00 91.31 96 ILE A C 1
ATOM 770 O O . ILE A 1 96 ? 6.553 0.681 -21.739 1.00 91.31 96 ILE A O 1
ATOM 774 N N . ASP A 1 97 ? 6.836 1.922 -23.605 1.00 89.12 97 ASP A N 1
ATOM 775 C CA . ASP A 1 97 ? 5.443 1.835 -24.022 1.00 89.12 97 ASP A CA 1
ATOM 776 C C . ASP A 1 97 ? 5.113 0.395 -24.428 1.00 89.12 97 ASP A C 1
ATOM 778 O O . ASP A 1 97 ? 5.981 -0.367 -24.872 1.00 89.12 97 ASP A O 1
ATOM 782 N N . VAL A 1 98 ? 3.847 0.013 -24.263 1.00 87.75 98 VAL A N 1
ATOM 783 C CA . VAL A 1 98 ? 3.366 -1.276 -24.767 1.00 87.75 98 VAL A CA 1
ATOM 784 C C . VAL A 1 98 ? 3.515 -1.265 -26.296 1.00 87.75 98 VAL A C 1
ATOM 786 O O . VAL A 1 98 ? 2.978 -0.353 -26.928 1.00 87.75 98 VAL A O 1
ATOM 789 N N . PRO A 1 99 ? 4.239 -2.230 -26.899 1.00 91.12 99 PRO A N 1
ATOM 790 C CA . PRO A 1 99 ? 4.439 -2.258 -28.345 1.00 91.12 99 PRO A CA 1
ATOM 791 C C . PRO A 1 99 ? 3.121 -2.394 -29.112 1.00 91.12 99 PRO A C 1
ATOM 793 O O . PRO A 1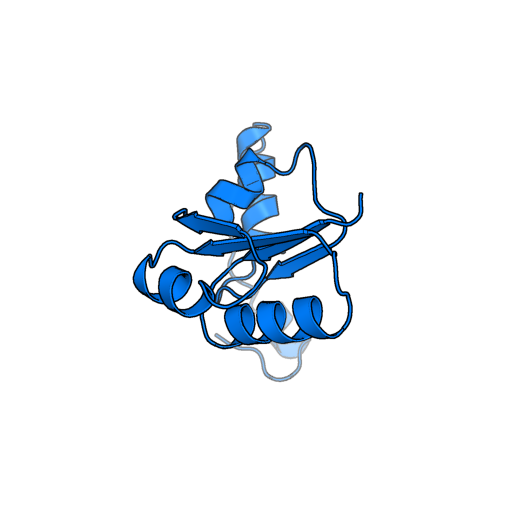 99 ? 2.244 -3.159 -28.702 1.00 91.12 99 PRO A O 1
ATOM 796 N N . ASP A 1 100 ? 3.015 -1.706 -30.252 1.00 92.06 100 ASP A N 1
ATOM 797 C CA . ASP A 1 100 ? 1.807 -1.678 -31.087 1.00 92.06 100 ASP A CA 1
ATOM 798 C C . ASP A 1 100 ? 1.353 -3.078 -31.516 1.00 92.06 100 ASP A C 1
ATOM 800 O O . ASP A 1 100 ? 0.161 -3.352 -31.630 1.00 92.06 100 ASP A O 1
ATOM 804 N N . GLU A 1 101 ? 2.300 -3.996 -31.696 1.00 91.81 101 GLU A N 1
ATOM 805 C CA . GLU A 1 101 ? 2.048 -5.373 -32.111 1.00 91.81 101 GLU A CA 1
ATOM 806 C C . GLU A 1 101 ? 1.290 -6.197 -31.055 1.00 91.81 101 GLU A C 1
ATOM 808 O O . GLU A 1 101 ? 0.809 -7.294 -31.356 1.00 91.81 101 GLU A O 1
ATOM 813 N N . VAL A 1 102 ? 1.198 -5.710 -29.812 1.00 93.25 102 VAL A N 1
ATOM 814 C CA . VAL A 1 102 ? 0.486 -6.381 -28.714 1.00 93.25 102 VAL A CA 1
ATOM 815 C C . VAL A 1 102 ? -1.009 -6.044 -28.713 1.00 93.25 102 VAL A C 1
ATOM 817 O O . VAL A 1 102 ? -1.794 -6.833 -28.187 1.00 93.25 102 VAL A O 1
ATOM 820 N N . ASP A 1 103 ? -1.435 -4.944 -29.342 1.00 92.50 103 ASP A N 1
ATOM 821 C CA . ASP A 1 103 ? -2.829 -4.474 -29.291 1.00 92.50 103 ASP A CA 1
ATOM 822 C C . ASP A 1 103 ? -3.819 -5.508 -29.848 1.00 92.50 103 ASP A C 1
ATOM 824 O O . ASP A 1 103 ? -4.854 -5.776 -29.235 1.00 92.50 103 ASP A O 1
ATOM 828 N N . ASP A 1 104 ? -3.463 -6.169 -30.953 1.00 92.06 104 ASP A N 1
ATOM 829 C CA . ASP A 1 104 ? -4.278 -7.220 -31.578 1.00 92.06 104 ASP A CA 1
ATOM 830 C C . ASP A 1 104 ? -4.288 -8.541 -30.776 1.00 92.06 104 ASP A C 1
ATOM 832 O O . ASP A 1 104 ? -5.038 -9.468 -31.097 1.00 92.06 104 ASP A O 1
ATOM 836 N N . GLN A 1 105 ? -3.456 -8.655 -29.733 1.00 94.56 105 GLN A N 1
ATOM 837 C CA . GLN A 1 105 ? -3.299 -9.862 -28.913 1.00 94.56 105 GLN A CA 1
ATOM 838 C C . GLN A 1 105 ? -4.079 -9.801 -27.593 1.00 94.56 105 GLN A C 1
ATOM 840 O O . GLN A 1 105 ? -4.177 -10.815 -26.895 1.00 94.56 105 GLN A O 1
ATOM 845 N N . VAL A 1 106 ? -4.635 -8.640 -27.233 1.00 91.44 106 VAL A N 1
ATOM 846 C CA . VAL A 1 106 ? -5.322 -8.431 -25.954 1.00 91.44 106 VAL A CA 1
ATOM 847 C C . VAL A 1 106 ? -6.747 -7.911 -26.150 1.00 91.44 106 VAL A C 1
ATOM 849 O O . VAL A 1 106 ? -7.034 -7.174 -27.090 1.00 91.44 106 VAL A O 1
ATOM 852 N N . PRO A 1 107 ? -7.694 -8.280 -25.272 1.00 90.50 107 PRO A N 1
ATOM 853 C CA . PRO A 1 107 ? -9.040 -7.736 -25.343 1.00 90.50 107 PRO A CA 1
ATOM 854 C C . PRO A 1 107 ? -9.053 -6.271 -24.884 1.00 90.50 107 PRO A C 1
ATOM 856 O O . PRO A 1 107 ? -8.672 -5.981 -23.753 1.00 90.50 107 PRO A O 1
ATOM 859 N N . ASN A 1 108 ? -9.584 -5.376 -25.722 1.00 89.44 108 ASN A N 1
ATOM 860 C CA . ASN A 1 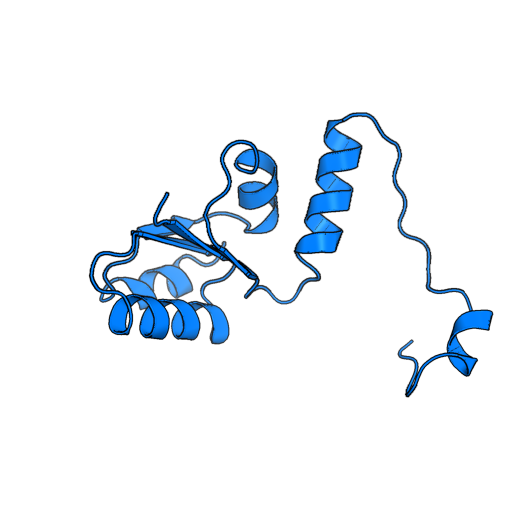108 ? -9.755 -3.942 -25.437 1.00 89.44 108 ASN A CA 1
ATOM 861 C C . ASN A 1 108 ? -8.441 -3.241 -25.022 1.00 89.44 108 ASN A C 1
ATOM 863 O O . ASN A 1 108 ? -8.342 -2.783 -23.879 1.00 89.44 108 ASN A O 1
ATOM 867 N N . PRO A 1 109 ? -7.436 -3.159 -25.915 1.00 87.19 109 PRO A N 1
ATOM 868 C CA . PRO A 1 109 ? -6.200 -2.435 -25.624 1.00 87.19 109 PRO A CA 1
ATOM 869 C C . PRO A 1 109 ? -6.506 -0.981 -25.236 1.00 87.19 109 PRO A C 1
ATOM 871 O O . PRO A 1 109 ? -7.360 -0.327 -25.839 1.00 87.19 109 PRO A O 1
ATOM 874 N N . TYR A 1 110 ? -5.829 -0.494 -24.196 1.00 78.25 110 TYR A N 1
ATOM 875 C CA . TYR A 1 110 ? -5.952 0.878 -23.707 1.00 78.25 110 TYR A CA 1
ATOM 876 C C . TYR A 1 110 ? -4.685 1.651 -24.074 1.00 78.25 110 TYR A C 1
ATOM 878 O O . TYR A 1 110 ? -3.581 1.177 -23.807 1.00 78.25 110 TYR A O 1
ATOM 886 N N . ARG A 1 111 ? -4.861 2.823 -24.684 1.00 77.75 111 ARG A N 1
ATOM 887 C CA . ARG A 1 111 ? -3.811 3.746 -25.126 1.00 77.75 111 ARG A CA 1
ATOM 888 C C . ARG A 1 111 ? -4.056 5.110 -24.499 1.00 77.75 111 ARG A C 1
ATOM 890 O O . ARG A 1 111 ? -5.235 5.533 -24.494 1.00 77.75 111 ARG A O 1
#

Sequence (111 aa):
MDFVWILGAGHFGALAARRISKRNPGKSILVVDEDPEKLKELQELPVKTREEDALNFLVDNFSDPPEWIVPAVPIHVAFEWLMEELKKNGISVERIDVPDEVDDQVPNPYR